Protein AF-A0A4R7FYB8-F1 (afdb_monomer_lite)

pLDDT: mean 86.45, std 15.11, range [51.53, 98.56]

InterPro domains:
  IPR009937 Putative Actinobacterial Holin-X, holin superfamily III [PF07332] (33-137)

Radius of gyration: 45.11 Å; chains: 1; bounding box: 64×39×150 Å

Organism: NCBI:txid1436010

Sequence (137 aa):
MSSYARRPTDPEPTSGTDPTPRWERRAEKESLGSLMSNVSSDLSTLIRQEIALAKAELRETAKNAGKGAGMFGGAGIAGHFVLLFLSIALWAALGATAIGTAWSAVIVAAIWAIIAAVLAVLGKKNLEQAQGAPHTT

Secondary structure (DSSP, 8-state):
----PPPP-PPP---------HHHHHHTTS-HHHHHHHHHHHHHHHHHHHHHHHHHHHHHHHHHHHHHHHHHHHHHHHHHHHHHHHHHHHHHHHHTSTTHHHHHHHHHHHHHHHHHHHHHHHHHHHHHHHHTS----

Foldseek 3Di:
DDDDDDDDDDDDPPPPPPVCPPVNVVCVVCDPVNVVVVVVVVVVVVVVVVVVVVVVVVVVVCVVVVVVVVVVVVVVVVVVVVLVVVLVVQLVVCCPDPCHNPNSNVVSVVVVVVVVVVCVVVVVVVVVVVVPDDPDD

Structure (mmCIF, N/CA/C/O backbone):
data_AF-A0A4R7FYB8-F1
#
_entry.id   AF-A0A4R7FYB8-F1
#
loop_
_atom_site.group_PDB
_atom_site.id
_atom_site.type_symbol
_atom_site.label_atom_id
_atom_site.label_alt_id
_atom_site.label_comp_id
_atom_site.label_asym_id
_atom_site.label_entity_id
_atom_site.label_seq_id
_atom_site.pdbx_PDB_ins_code
_atom_site.Cartn_x
_atom_site.Cartn_y
_atom_site.Cartn_z
_atom_site.occupancy
_atom_site.B_iso_or_equiv
_atom_site.auth_seq_id
_atom_site.auth_comp_id
_atom_site.auth_asym_id
_atom_site.auth_atom_id
_atom_site.pdbx_PDB_model_num
ATOM 1 N N . MET A 1 1 ? -35.014 13.428 123.278 1.00 55.69 1 MET A N 1
ATOM 2 C CA . MET A 1 1 ? -36.281 13.843 122.640 1.00 55.69 1 MET A CA 1
ATOM 3 C C . MET A 1 1 ? -35.947 14.855 121.548 1.00 55.69 1 MET A C 1
ATOM 5 O O . MET A 1 1 ? -35.742 16.014 121.863 1.00 55.69 1 MET A O 1
ATOM 9 N N . SER A 1 2 ? -35.773 14.415 120.302 1.00 51.53 2 SER A N 1
ATOM 10 C CA . SER A 1 2 ? -36.138 15.202 119.116 1.00 51.53 2 SER A CA 1
ATOM 11 C C . SER A 1 2 ? -36.057 14.305 117.884 1.00 51.53 2 SER A C 1
ATOM 13 O O . SER A 1 2 ? -35.121 13.524 117.725 1.00 51.53 2 SER A O 1
ATOM 15 N N . SER A 1 3 ? -37.114 14.381 117.096 1.00 56.25 3 SER A N 1
ATOM 16 C CA . SER A 1 3 ? -37.517 13.505 116.007 1.00 56.25 3 SER A CA 1
ATOM 17 C C . SER A 1 3 ? -36.562 13.531 114.814 1.00 56.25 3 SER A C 1
ATOM 19 O O . SER A 1 3 ? -36.242 14.599 114.299 1.00 56.25 3 SER A O 1
ATOM 21 N N . TYR A 1 4 ? -36.188 12.352 114.307 1.00 62.03 4 TYR A N 1
ATOM 22 C CA . TYR A 1 4 ? -35.600 12.218 112.974 1.00 62.03 4 TYR A CA 1
ATOM 23 C C . TYR A 1 4 ? -36.734 12.117 111.949 1.00 62.03 4 TYR A C 1
ATOM 25 O O . TYR A 1 4 ? -37.527 11.173 111.956 1.00 62.03 4 TYR A O 1
ATOM 33 N N . ALA A 1 5 ? -36.845 13.141 111.108 1.00 67.88 5 ALA A N 1
ATOM 34 C CA . ALA A 1 5 ? -37.818 13.223 110.034 1.00 67.88 5 ALA A CA 1
ATOM 35 C C . ALA A 1 5 ? -37.515 12.181 108.944 1.00 67.88 5 ALA A C 1
ATOM 37 O O . ALA A 1 5 ? -36.384 12.048 108.476 1.00 67.88 5 ALA A O 1
ATOM 38 N N . ARG A 1 6 ? -38.557 11.455 108.535 1.00 64.44 6 ARG A N 1
ATOM 39 C CA . ARG A 1 6 ? -38.568 10.551 107.381 1.00 64.44 6 ARG A CA 1
ATOM 40 C C . ARG A 1 6 ? -38.313 11.375 106.110 1.00 64.44 6 ARG A C 1
ATOM 42 O O . ARG A 1 6 ? -39.094 12.282 105.829 1.00 64.44 6 ARG A O 1
ATOM 49 N N . ARG A 1 7 ? -37.257 11.071 105.345 1.00 67.62 7 ARG A N 1
ATOM 50 C CA . ARG A 1 7 ? -37.121 11.578 103.969 1.00 67.62 7 ARG A CA 1
ATOM 51 C C . ARG A 1 7 ? -37.925 10.702 102.997 1.00 67.62 7 ARG A C 1
ATOM 53 O O . ARG A 1 7 ? -37.962 9.487 103.202 1.00 67.62 7 ARG A O 1
ATOM 60 N N . PRO A 1 8 ? -38.558 11.300 101.972 1.00 67.81 8 PRO A N 1
ATOM 61 C CA . PRO A 1 8 ? -39.226 10.578 100.895 1.00 67.81 8 PRO A CA 1
ATOM 62 C C . PRO A 1 8 ? -38.219 9.751 100.094 1.00 67.81 8 PRO A C 1
ATOM 64 O O . PRO A 1 8 ? -37.085 10.173 99.889 1.00 67.81 8 PRO A O 1
ATOM 67 N N . THR A 1 9 ? -38.645 8.572 99.661 1.00 67.19 9 THR A N 1
ATOM 68 C CA . THR A 1 9 ? -37.937 7.718 98.709 1.00 67.19 9 THR A CA 1
ATOM 69 C C . THR A 1 9 ? -37.844 8.428 97.363 1.00 67.19 9 THR A C 1
ATOM 71 O O . THR A 1 9 ? -38.874 8.637 96.717 1.00 67.19 9 THR A O 1
ATOM 74 N N . ASP A 1 10 ? -36.636 8.786 96.941 1.00 68.56 10 ASP A N 1
ATOM 75 C CA . ASP A 1 10 ? -36.393 9.155 95.550 1.00 68.56 10 ASP A CA 1
ATOM 76 C C . ASP A 1 10 ? -36.717 7.933 94.666 1.00 68.56 10 ASP A C 1
ATOM 78 O O . ASP A 1 10 ? -36.296 6.819 94.998 1.00 68.56 10 ASP A O 1
ATOM 82 N N . PRO A 1 11 ? -37.490 8.080 93.576 1.00 65.44 11 PRO A N 1
ATOM 83 C CA . PRO A 1 11 ? -37.667 6.996 92.623 1.00 65.44 11 PRO A CA 1
ATOM 84 C C . PRO A 1 11 ? -36.315 6.699 91.971 1.00 65.44 11 PRO A C 1
ATOM 86 O O . PRO A 1 11 ? -35.651 7.604 91.462 1.00 65.44 11 PRO A O 1
ATOM 89 N N . GLU A 1 12 ? -35.905 5.430 91.993 1.00 66.00 12 GLU A N 1
ATOM 90 C CA . GLU A 1 12 ? -34.787 4.957 91.181 1.00 66.00 12 GLU A CA 1
ATOM 91 C C . GLU A 1 12 ? -34.978 5.439 89.734 1.00 66.00 12 GLU A C 1
ATOM 93 O O . GLU A 1 12 ? -36.093 5.336 89.206 1.00 66.00 12 GLU A O 1
ATOM 98 N N . PRO A 1 13 ? -33.928 5.922 89.047 1.00 64.81 13 PRO A N 1
ATOM 99 C CA . PRO A 1 13 ? -33.977 5.998 87.603 1.00 64.81 13 PRO A CA 1
ATOM 100 C C . PRO A 1 13 ? -34.121 4.558 87.126 1.00 64.81 13 PRO A C 1
ATOM 102 O O . PRO A 1 13 ? -33.152 3.801 87.143 1.00 64.81 13 PRO A O 1
ATOM 105 N N . THR A 1 14 ? -35.338 4.166 86.746 1.00 54.69 14 THR A N 1
ATOM 106 C CA . THR A 1 14 ? -35.584 2.900 86.070 1.00 54.69 14 THR A CA 1
ATOM 107 C C . THR A 1 14 ? -34.694 2.915 84.844 1.00 54.69 14 THR A C 1
ATOM 109 O O . THR A 1 14 ? -34.972 3.601 83.856 1.00 54.69 14 THR A O 1
ATOM 112 N N . SER A 1 15 ? -33.570 2.219 84.956 1.00 57.94 15 SER A N 1
ATOM 113 C CA . SER A 1 15 ? -32.709 1.889 83.848 1.00 57.94 15 SER A CA 1
ATOM 114 C C . SER A 1 15 ? -33.572 1.055 82.918 1.00 57.94 15 SER A C 1
ATOM 116 O O . SER A 1 15 ? -33.733 -0.148 83.085 1.00 57.94 15 SER A O 1
ATOM 118 N N . GLY A 1 16 ? -34.198 1.733 81.958 1.00 56.81 16 GLY A N 1
ATOM 119 C CA . GLY A 1 16 ? -34.704 1.114 80.752 1.00 56.81 16 GLY A CA 1
ATOM 120 C C . GLY A 1 16 ? -33.494 0.557 80.022 1.00 56.81 16 GLY A C 1
ATOM 121 O O . GLY A 1 16 ? -32.942 1.195 79.129 1.00 56.81 16 GLY A O 1
ATOM 122 N N . THR A 1 17 ? -33.020 -0.601 80.467 1.00 59.28 17 THR A N 1
ATOM 123 C CA . THR A 1 17 ? -32.190 -1.503 79.691 1.00 59.28 17 THR A CA 1
ATOM 124 C C . THR A 1 17 ? -33.069 -2.003 78.568 1.00 59.28 17 THR A C 1
ATOM 126 O O . THR A 1 17 ? -33.623 -3.090 78.628 1.00 59.28 17 THR A O 1
ATOM 129 N N . ASP A 1 18 ? -33.221 -1.167 77.549 1.00 59.50 18 ASP A N 1
ATOM 130 C CA . ASP A 1 18 ? -33.611 -1.630 76.234 1.00 59.50 18 ASP A CA 1
ATOM 131 C C . ASP A 1 18 ? -32.389 -2.403 75.720 1.00 59.50 18 ASP A C 1
ATOM 133 O O . ASP A 1 18 ? -31.366 -1.787 75.381 1.00 59.50 18 ASP A O 1
ATOM 137 N N . PRO A 1 19 ? -32.390 -3.747 75.772 1.00 66.50 19 PRO A N 1
ATOM 138 C CA . PRO A 1 19 ? -31.200 -4.528 75.520 1.00 66.50 19 PRO A CA 1
ATOM 139 C C . PRO A 1 19 ? -31.031 -4.753 74.023 1.00 66.50 19 PRO A C 1
ATOM 141 O O . PRO A 1 19 ? -30.345 -5.693 73.662 1.00 66.50 19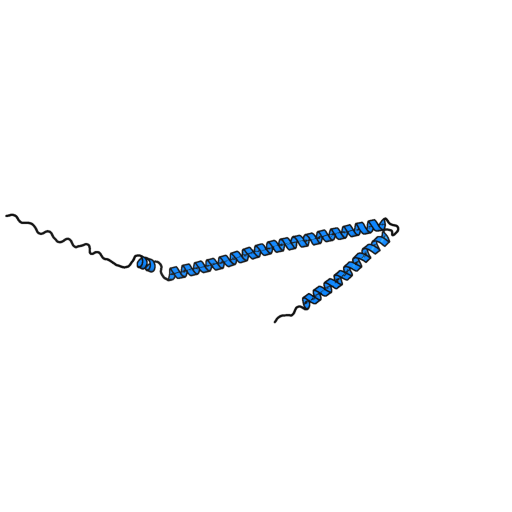 PRO A O 1
ATOM 144 N N . THR A 1 20 ? -31.637 -3.931 73.156 1.00 63.91 20 THR A N 1
ATOM 145 C CA . THR A 1 20 ? -31.432 -4.013 71.711 1.00 63.91 20 THR A CA 1
ATOM 146 C C . THR A 1 20 ? -30.013 -3.526 71.413 1.00 63.91 20 THR A C 1
ATOM 148 O O . THR A 1 20 ? -29.733 -2.317 71.539 1.00 63.91 20 THR A O 1
ATOM 151 N N . PRO A 1 21 ? -29.063 -4.414 71.089 1.00 73.81 21 PRO A N 1
A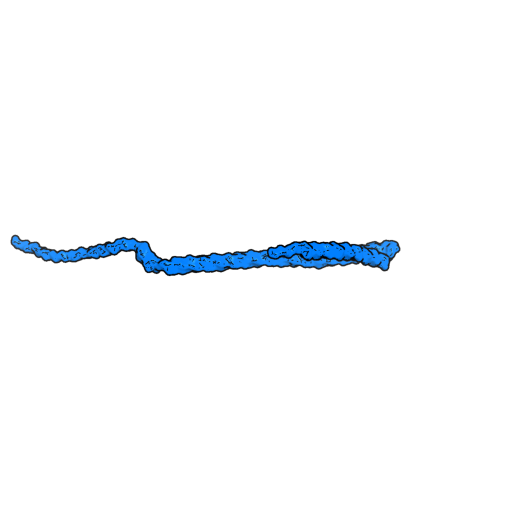TOM 152 C CA . PRO A 1 21 ? -27.739 -4.013 70.677 1.00 73.81 21 PRO A CA 1
ATOM 153 C C . PRO A 1 21 ? -27.754 -2.898 69.627 1.00 73.81 21 PRO A C 1
ATOM 155 O O . PRO A 1 21 ? -28.596 -2.821 68.737 1.00 73.81 21 PRO A O 1
ATOM 158 N N . ARG A 1 22 ? -26.741 -2.028 69.674 1.00 69.56 22 ARG A N 1
ATOM 159 C CA . ARG A 1 22 ? -26.574 -0.915 68.721 1.00 69.56 22 ARG A CA 1
ATOM 160 C C . ARG A 1 22 ? -26.573 -1.369 67.248 1.00 69.56 22 ARG A C 1
ATOM 162 O O . ARG A 1 22 ? -26.842 -0.544 66.378 1.00 69.56 22 ARG A O 1
ATOM 169 N N . TRP A 1 23 ? -26.263 -2.639 66.971 1.00 64.00 23 TRP A N 1
ATOM 170 C CA . TRP A 1 23 ? -26.323 -3.227 65.634 1.00 64.00 23 TRP A CA 1
ATOM 171 C C . TRP A 1 23 ? -27.754 -3.501 65.152 1.00 64.00 23 TRP A C 1
ATOM 173 O O . TRP A 1 23 ? -27.991 -3.337 63.964 1.00 64.00 23 TRP A O 1
ATOM 183 N N . GLU A 1 24 ? -28.718 -3.771 66.034 1.00 67.12 24 GLU A N 1
ATOM 184 C CA . GLU A 1 24 ? -30.148 -3.868 65.692 1.00 67.12 24 GLU A CA 1
ATOM 185 C C . GLU A 1 24 ? -30.707 -2.502 65.293 1.00 67.12 24 GLU A C 1
ATOM 187 O O . GLU A 1 24 ? -31.277 -2.360 64.219 1.00 67.12 24 GLU A O 1
ATOM 192 N N . ARG A 1 25 ? -30.387 -1.439 66.045 1.00 67.38 25 ARG A N 1
ATOM 193 C CA . ARG A 1 25 ? -30.753 -0.062 65.650 1.00 67.38 25 ARG A CA 1
ATOM 194 C C . ARG A 1 25 ? -30.046 0.434 64.385 1.00 67.38 25 ARG A C 1
ATOM 196 O O . ARG A 1 25 ? -30.491 1.408 63.782 1.00 67.38 25 ARG A O 1
ATOM 203 N N . ARG A 1 26 ? -28.904 -0.157 64.015 1.00 64.25 26 ARG A N 1
ATOM 204 C CA . ARG A 1 26 ? -28.204 0.146 62.755 1.00 64.25 26 ARG A CA 1
ATOM 205 C C . ARG A 1 26 ? -28.792 -0.669 61.602 1.00 64.25 26 ARG A C 1
ATOM 207 O O . ARG A 1 26 ? -28.979 -0.093 60.544 1.00 64.25 26 ARG A O 1
ATOM 214 N N . ALA A 1 27 ? -29.163 -1.927 61.833 1.00 62.84 27 ALA A N 1
ATOM 215 C CA . ALA A 1 27 ? -29.868 -2.789 60.883 1.00 62.84 27 ALA A CA 1
ATOM 216 C C . ALA A 1 27 ? -31.323 -2.347 60.625 1.00 62.84 27 ALA A C 1
ATOM 218 O O . ALA A 1 27 ? -31.843 -2.542 59.536 1.00 62.84 27 ALA A O 1
ATOM 219 N N . GLU A 1 28 ? -31.981 -1.689 61.581 1.00 62.41 28 GLU A N 1
ATOM 220 C CA . GLU A 1 28 ? -33.275 -1.029 61.350 1.00 62.41 28 GLU A CA 1
ATOM 221 C C . GLU A 1 28 ? -33.136 0.272 60.541 1.00 62.41 28 GLU A C 1
ATOM 223 O O . GLU A 1 28 ? -34.077 0.687 59.867 1.00 62.41 28 GLU A O 1
ATOM 228 N N . LYS A 1 29 ? -31.963 0.924 60.590 1.00 62.22 29 LYS A N 1
ATOM 229 C CA . LYS A 1 29 ? -31.672 2.164 59.847 1.00 62.22 29 LYS A CA 1
ATOM 230 C C . LYS A 1 29 ? -31.069 1.917 58.460 1.00 62.22 29 LYS A C 1
ATOM 232 O O . LYS A 1 29 ? -31.335 2.696 57.551 1.00 62.22 29 LYS A O 1
ATOM 237 N N . GLU A 1 30 ? -30.296 0.850 58.283 1.00 64.62 30 GLU A N 1
ATOM 238 C CA . GLU A 1 30 ? -29.926 0.283 56.984 1.00 64.62 30 GLU A CA 1
ATOM 239 C C . GLU A 1 30 ? -30.860 -0.881 56.679 1.00 64.62 30 GLU A C 1
ATOM 241 O O . GLU A 1 30 ? -30.599 -2.030 57.026 1.00 64.62 30 GLU A O 1
ATOM 246 N N . SER A 1 31 ? -31.985 -0.565 56.046 1.00 75.31 31 SER A N 1
ATOM 247 C CA . SER A 1 31 ? -32.940 -1.587 55.640 1.00 75.31 31 SER A CA 1
ATOM 248 C C . SER A 1 31 ? -32.320 -2.543 54.610 1.00 75.31 31 SER A C 1
ATOM 250 O O . SER A 1 31 ? -31.405 -2.195 53.866 1.00 75.31 31 SER A O 1
ATOM 252 N N . LEU A 1 32 ? -32.884 -3.743 54.470 1.00 75.75 32 LEU A N 1
ATOM 253 C CA . LEU A 1 32 ? -32.552 -4.660 53.367 1.00 75.75 32 LEU A CA 1
ATOM 254 C C . LEU A 1 32 ? -32.633 -3.982 51.981 1.00 75.75 32 LEU A C 1
ATOM 256 O O . LEU A 1 32 ? -31.925 -4.372 51.054 1.00 75.75 32 LEU A O 1
ATOM 260 N N . GLY A 1 33 ? -33.450 -2.929 51.855 1.00 78.38 33 GLY A N 1
ATOM 261 C CA . GLY A 1 33 ? -33.522 -2.092 50.663 1.00 78.38 33 GLY A CA 1
ATOM 262 C C . GLY A 1 33 ? -32.253 -1.273 50.401 1.00 78.38 33 GLY A C 1
ATOM 263 O O . GLY A 1 33 ? -31.865 -1.144 49.243 1.00 78.38 33 GLY A O 1
ATOM 264 N N . SER A 1 34 ? -31.562 -0.768 51.432 1.00 78.00 34 SER A N 1
ATOM 265 C CA . SER A 1 34 ? -30.297 -0.038 51.249 1.00 78.00 34 SER A CA 1
ATOM 266 C C . SER A 1 34 ? -29.154 -0.972 50.855 1.00 78.00 34 SER A C 1
ATOM 268 O O . SER A 1 34 ? -28.365 -0.626 49.981 1.00 78.00 34 SER A O 1
ATOM 270 N N . LEU A 1 35 ? -29.105 -2.188 51.408 1.00 82.06 35 LEU A N 1
ATOM 271 C CA . LEU A 1 35 ? -28.116 -3.198 51.013 1.00 82.06 35 LEU A CA 1
ATOM 272 C C . LEU A 1 35 ? -28.324 -3.664 49.566 1.00 82.06 35 LEU A C 1
ATOM 274 O O . LEU A 1 35 ? -27.368 -3.717 48.797 1.00 82.06 35 LEU A O 1
ATOM 278 N N . MET A 1 36 ? -29.571 -3.932 49.165 1.00 86.00 36 MET A N 1
ATOM 279 C CA . MET A 1 36 ? -29.891 -4.292 47.779 1.00 86.00 36 MET A CA 1
ATOM 280 C C . MET A 1 36 ? -29.596 -3.138 46.807 1.00 86.00 36 MET A C 1
ATOM 282 O O . MET A 1 36 ? -29.063 -3.362 45.721 1.00 86.00 36 MET A O 1
ATOM 286 N N . SER A 1 37 ? -29.880 -1.894 47.211 1.00 87.06 37 SER A N 1
ATOM 287 C CA . SER A 1 37 ? -29.532 -0.692 46.445 1.00 87.06 37 SER A CA 1
ATOM 288 C C . SER A 1 37 ? -28.019 -0.550 46.252 1.00 87.06 37 SER A C 1
ATOM 290 O O . SER A 1 37 ? -27.573 -0.246 45.147 1.00 87.06 37 SER A O 1
ATOM 292 N N . ASN A 1 38 ? -27.224 -0.803 47.294 1.00 87.94 38 ASN A N 1
ATOM 293 C CA . ASN A 1 38 ? -25.764 -0.736 47.225 1.00 87.94 38 ASN A CA 1
ATOM 294 C C . ASN A 1 38 ? -25.201 -1.822 46.298 1.00 87.94 38 ASN A C 1
ATOM 296 O O . ASN A 1 38 ? -24.452 -1.502 45.383 1.00 87.94 38 ASN A O 1
ATOM 300 N N . VAL A 1 39 ? -25.653 -3.075 46.431 1.00 89.88 39 VAL A N 1
ATOM 301 C CA . VAL A 1 39 ? -25.232 -4.176 45.543 1.00 89.88 39 VAL A CA 1
ATOM 302 C C . VAL A 1 39 ? -25.616 -3.904 44.083 1.00 89.88 39 VAL A C 1
ATOM 304 O O . VAL A 1 39 ? -24.810 -4.120 43.179 1.00 89.88 39 VAL A O 1
ATOM 307 N N . SER A 1 40 ? -26.821 -3.381 43.828 1.00 91.12 40 SER A N 1
ATOM 308 C CA . SER A 1 40 ? -27.251 -2.992 42.477 1.00 91.12 40 SER A CA 1
ATOM 309 C C . SER A 1 40 ? -26.405 -1.850 41.901 1.00 91.12 40 SER A C 1
ATOM 311 O O . SER A 1 40 ? -26.149 -1.811 40.692 1.00 91.12 40 SER A O 1
ATOM 313 N N . SER A 1 41 ? -25.982 -0.910 42.747 1.00 91.12 41 SER A N 1
ATOM 314 C CA . SER A 1 41 ? -25.100 0.196 42.373 1.00 91.12 41 SER A CA 1
ATOM 315 C C . SER A 1 41 ? -23.680 -0.293 42.069 1.00 91.12 41 SER A C 1
ATOM 317 O O . SER A 1 41 ? -23.089 0.112 41.064 1.00 91.12 41 SER A O 1
ATOM 319 N N . ASP A 1 42 ? -23.153 -1.215 42.871 1.00 92.25 42 ASP A N 1
ATOM 320 C CA . ASP A 1 42 ? -21.825 -1.803 42.684 1.00 92.25 42 ASP A CA 1
ATOM 321 C C . ASP A 1 42 ? -21.774 -2.649 41.409 1.00 92.25 42 ASP A C 1
ATOM 323 O O . ASP A 1 42 ? -20.870 -2.482 40.590 1.00 92.25 42 ASP A O 1
ATOM 327 N N . LEU A 1 43 ? -22.800 -3.467 41.155 1.00 91.69 43 LEU A N 1
ATOM 328 C CA . LEU A 1 43 ? -22.915 -4.225 39.908 1.00 91.69 43 LEU A CA 1
ATOM 329 C C . LEU A 1 43 ? -23.042 -3.301 38.689 1.00 91.69 43 LEU A C 1
ATOM 331 O O . LEU A 1 43 ? -22.383 -3.515 37.673 1.00 91.69 43 LEU A O 1
ATOM 335 N N . SER A 1 44 ? -23.836 -2.230 38.797 1.00 94.81 44 SER A N 1
ATOM 336 C CA . SER A 1 44 ? -23.918 -1.206 37.746 1.00 94.81 44 SER A CA 1
ATOM 337 C C . SER A 1 44 ? -22.567 -0.540 37.489 1.00 94.81 44 SER A C 1
ATOM 339 O O . SER A 1 44 ? -22.257 -0.185 36.351 1.00 94.81 44 SER A O 1
ATOM 341 N N . THR A 1 45 ? -21.758 -0.369 38.533 1.00 94.44 45 THR A N 1
ATOM 342 C CA . THR A 1 45 ? -20.412 0.198 38.440 1.00 94.44 45 THR A CA 1
ATOM 343 C C . THR A 1 45 ? -19.456 -0.768 37.747 1.00 94.44 45 THR A C 1
ATOM 345 O O . THR A 1 45 ? -18.759 -0.347 36.825 1.00 94.44 45 THR A O 1
ATOM 348 N N . LEU A 1 46 ? -19.481 -2.057 38.094 1.00 94.75 46 LEU A N 1
ATOM 349 C CA . LEU A 1 46 ? -18.682 -3.097 37.437 1.00 94.75 46 LEU A CA 1
ATOM 350 C C . LEU A 1 46 ? -18.999 -3.206 35.943 1.00 94.75 46 LEU A C 1
ATOM 352 O O . LEU A 1 46 ? -18.089 -3.151 35.123 1.00 94.75 46 LEU A O 1
ATOM 356 N N . ILE A 1 47 ? -20.283 -3.256 35.571 1.00 96.31 47 ILE A N 1
ATOM 357 C CA . ILE A 1 47 ? -20.692 -3.322 34.157 1.00 96.31 47 ILE A CA 1
ATOM 358 C C . ILE A 1 47 ? -2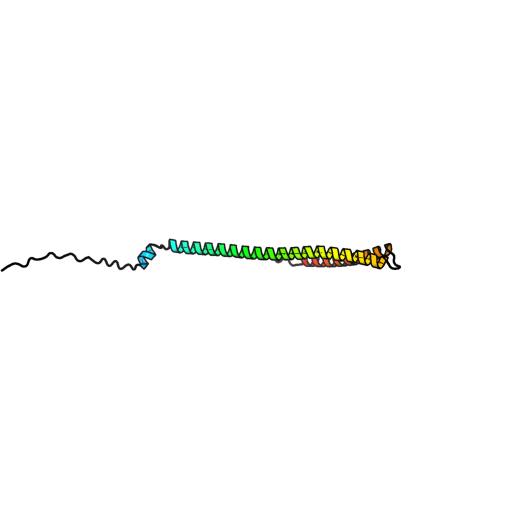0.173 -2.101 33.386 1.00 96.31 47 ILE A C 1
ATOM 360 O O . ILE A 1 47 ? -19.643 -2.220 32.282 1.00 96.31 47 ILE A O 1
ATOM 364 N N . ARG A 1 48 ? -20.281 -0.900 33.968 1.00 96.38 48 ARG A N 1
ATOM 365 C CA . ARG A 1 48 ? -19.739 0.322 33.352 1.00 96.38 48 ARG A CA 1
ATOM 366 C C . ARG A 1 48 ? -18.218 0.267 33.217 1.00 96.38 48 ARG A C 1
ATOM 368 O O . ARG A 1 48 ? -17.695 0.778 32.228 1.00 96.38 48 ARG A O 1
ATOM 375 N N . GLN A 1 49 ? -17.522 -0.331 34.180 1.00 96.44 49 GLN A N 1
ATOM 376 C CA . GLN A 1 49 ? -16.072 -0.511 34.146 1.00 96.44 49 GLN A CA 1
ATOM 377 C C . GLN A 1 49 ? -15.641 -1.523 33.084 1.00 96.44 49 GLN A C 1
ATOM 379 O O . GLN A 1 49 ? -14.724 -1.214 32.331 1.00 96.44 49 GLN A O 1
ATOM 384 N N . GLU A 1 50 ? -16.317 -2.664 32.948 1.00 95.75 50 GLU A N 1
ATOM 385 C CA . GLU A 1 50 ? -16.039 -3.628 31.875 1.00 95.75 50 GLU A CA 1
ATOM 386 C C . GLU A 1 50 ? -16.247 -3.002 30.495 1.00 95.75 50 GLU A C 1
ATOM 388 O O . GLU A 1 50 ? -15.396 -3.137 29.620 1.00 95.75 50 GLU A O 1
ATOM 393 N N . ILE A 1 51 ? -17.322 -2.225 30.313 1.00 96.56 51 ILE A N 1
ATOM 394 C CA . ILE A 1 51 ? -17.548 -1.475 29.069 1.00 96.56 51 ILE A CA 1
ATOM 395 C C . ILE A 1 51 ? -16.433 -0.448 28.844 1.00 96.56 51 ILE A C 1
ATOM 397 O O . ILE A 1 51 ? -15.951 -0.289 27.721 1.00 96.56 51 ILE A O 1
ATOM 401 N N . ALA A 1 52 ? -16.021 0.277 29.887 1.00 96.88 52 ALA A N 1
ATOM 402 C CA . ALA A 1 52 ? -14.945 1.257 29.785 1.00 96.88 52 ALA A CA 1
ATOM 403 C C . ALA A 1 52 ? -13.605 0.596 29.428 1.00 96.88 52 ALA A C 1
ATOM 405 O O . ALA A 1 52 ? -12.872 1.134 28.597 1.00 96.88 52 ALA A O 1
ATOM 406 N N . LEU A 1 53 ? -13.319 -0.573 30.001 1.00 96.44 53 LEU A N 1
ATOM 407 C CA . LEU A 1 53 ? -12.122 -1.359 29.732 1.00 96.44 53 LEU A CA 1
ATOM 408 C C . LEU A 1 53 ? -12.141 -1.926 28.313 1.00 96.44 53 LEU A C 1
ATOM 410 O O . LEU A 1 53 ? -11.207 -1.670 27.561 1.00 96.44 53 LEU A O 1
ATOM 414 N N . ALA A 1 54 ? -13.230 -2.577 27.900 1.00 96.12 54 ALA A N 1
ATOM 415 C CA . ALA A 1 54 ? -13.400 -3.075 26.536 1.00 96.12 54 ALA A CA 1
ATOM 416 C C . ALA A 1 54 ? -13.266 -1.940 25.512 1.00 96.12 54 ALA A C 1
ATOM 418 O O . ALA A 1 54 ? -12.627 -2.088 24.474 1.00 96.12 54 ALA A O 1
ATOM 419 N N . LYS A 1 55 ? -13.804 -0.753 25.817 1.00 96.44 55 LYS A N 1
ATOM 420 C CA . LYS A 1 55 ? -13.626 0.434 24.974 1.00 96.44 55 LYS A CA 1
ATOM 421 C C . LYS A 1 55 ? -12.174 0.914 24.936 1.00 96.44 55 LYS A C 1
ATOM 423 O O . LYS A 1 55 ? -11.740 1.407 23.894 1.00 96.44 55 LYS A O 1
ATOM 428 N N . ALA A 1 56 ? -11.440 0.831 26.042 1.00 97.19 56 ALA A N 1
ATOM 429 C CA . ALA A 1 56 ? -10.022 1.176 26.086 1.00 97.19 56 ALA A CA 1
ATOM 430 C C . ALA A 1 56 ? -9.188 0.189 25.257 1.00 97.19 56 ALA A C 1
ATOM 432 O O . ALA A 1 56 ? -8.413 0.630 24.410 1.00 97.19 56 ALA A O 1
ATOM 433 N N . GLU A 1 57 ? -9.429 -1.112 25.417 1.00 95.88 57 GLU A N 1
ATOM 434 C CA . GLU A 1 57 ? -8.771 -2.172 24.651 1.00 95.88 57 GLU A CA 1
ATOM 435 C C . GLU A 1 57 ? -9.067 -2.034 23.155 1.00 95.88 57 GLU A C 1
ATOM 437 O O . GLU A 1 57 ? -8.144 -1.929 22.355 1.00 95.88 57 GLU A O 1
ATOM 442 N N . LEU A 1 58 ? -10.336 -1.863 22.767 1.00 97.06 58 LEU A N 1
ATOM 443 C CA . LEU A 1 58 ? -10.719 -1.613 21.373 1.00 97.06 58 LEU A CA 1
ATOM 444 C C . LEU A 1 58 ? -10.033 -0.374 20.785 1.00 97.06 58 LEU A C 1
ATOM 446 O O . LEU A 1 58 ? -9.634 -0.382 19.621 1.00 97.06 58 LEU A O 1
ATOM 450 N N . ARG A 1 59 ? -9.884 0.706 21.563 1.00 96.56 59 ARG A N 1
ATOM 451 C CA . ARG A 1 59 ? -9.161 1.910 21.122 1.00 96.56 59 ARG A CA 1
ATOM 452 C C . ARG A 1 59 ? -7.679 1.636 20.914 1.00 96.56 59 ARG A C 1
ATOM 454 O O . ARG A 1 59 ? -7.108 2.139 19.947 1.00 96.56 59 ARG A O 1
ATOM 461 N N . GLU A 1 60 ? -7.058 0.873 21.802 1.00 96.25 60 GLU A N 1
ATOM 462 C CA . GLU A 1 60 ? -5.658 0.483 21.677 1.00 96.25 60 GLU A CA 1
ATOM 463 C C . GLU A 1 60 ? -5.444 -0.433 20.468 1.00 96.25 60 GLU A C 1
ATOM 465 O O . GLU A 1 60 ? -4.580 -0.149 19.634 1.00 96.25 60 GLU A O 1
ATOM 470 N N . THR A 1 61 ? -6.292 -1.448 20.292 1.00 95.56 61 THR A N 1
ATOM 471 C CA . THR A 1 61 ? -6.302 -2.310 19.106 1.00 95.56 61 THR A CA 1
ATOM 472 C C . THR A 1 61 ? -6.472 -1.484 17.836 1.00 95.56 61 THR A C 1
ATOM 474 O O . THR A 1 61 ? -5.680 -1.631 16.908 1.00 95.56 61 THR A O 1
ATOM 477 N N . ALA A 1 62 ? -7.439 -0.563 17.792 1.00 96.69 62 ALA A N 1
ATOM 478 C CA . ALA A 1 62 ? -7.672 0.298 16.635 1.00 96.69 62 ALA A CA 1
ATOM 479 C C . ALA A 1 62 ? -6.479 1.219 16.342 1.00 96.69 62 ALA A C 1
ATOM 481 O O . ALA A 1 62 ? -6.116 1.409 15.183 1.00 96.69 62 ALA A O 1
ATOM 482 N N . LYS A 1 63 ? -5.827 1.768 17.373 1.00 97.06 63 LYS A N 1
ATOM 483 C CA . LYS A 1 63 ? -4.621 2.593 17.220 1.00 97.06 63 LYS A CA 1
ATOM 484 C C . LYS A 1 63 ? -3.460 1.782 16.650 1.00 97.06 63 LYS A C 1
ATOM 486 O O . LYS A 1 63 ? -2.789 2.244 15.729 1.00 97.06 63 LYS A O 1
ATOM 491 N N . ASN A 1 64 ? -3.230 0.585 17.179 1.00 95.88 64 ASN A N 1
ATOM 492 C CA . ASN A 1 64 ? -2.152 -0.293 16.734 1.00 95.88 64 ASN A CA 1
ATOM 493 C C . ASN A 1 64 ? -2.407 -0.801 15.310 1.00 95.88 64 ASN A C 1
ATOM 495 O O . ASN A 1 64 ? -1.514 -0.717 14.466 1.00 95.88 64 ASN A O 1
ATOM 499 N N . ALA A 1 65 ? -3.637 -1.222 15.011 1.00 96.50 65 ALA A N 1
ATOM 500 C CA . ALA A 1 65 ? -4.063 -1.592 13.666 1.00 96.50 65 ALA A CA 1
ATOM 501 C C . ALA A 1 65 ? -3.939 -0.413 12.691 1.00 96.50 65 ALA A C 1
ATOM 503 O O . ALA A 1 65 ? -3.397 -0.579 11.604 1.00 96.50 65 ALA A O 1
ATOM 504 N N . GLY A 1 66 ? -4.357 0.792 13.090 1.00 96.31 66 GLY A N 1
ATOM 505 C CA . GLY A 1 66 ? -4.244 2.008 12.282 1.00 96.31 66 GLY A CA 1
ATOM 506 C C . GLY A 1 66 ? -2.794 2.398 11.995 1.00 96.31 66 GLY A C 1
ATOM 507 O O . GLY A 1 66 ? -2.457 2.725 10.859 1.00 96.31 66 GLY A O 1
ATOM 508 N N . LYS A 1 67 ? -1.902 2.297 12.989 1.00 97.38 67 LYS A N 1
ATOM 509 C CA . LYS A 1 67 ? -0.459 2.497 12.792 1.00 97.38 67 LYS A CA 1
ATOM 510 C C . LYS A 1 67 ? 0.115 1.454 11.835 1.00 97.38 67 LYS A C 1
ATOM 512 O O . LYS A 1 67 ? 0.847 1.821 10.923 1.00 97.38 67 LYS A O 1
ATOM 517 N N . GLY A 1 68 ? -0.237 0.181 12.019 1.00 95.00 68 GLY A N 1
ATOM 518 C CA . GLY A 1 68 ? 0.176 -0.908 11.135 1.00 95.00 68 GLY A CA 1
ATOM 519 C C . GLY A 1 68 ? -0.285 -0.684 9.696 1.00 95.00 68 GLY A C 1
ATOM 520 O O . GLY A 1 68 ? 0.534 -0.697 8.781 1.00 95.00 68 GLY A O 1
ATOM 521 N N . ALA A 1 69 ? -1.568 -0.381 9.499 1.00 97.12 69 ALA A N 1
ATOM 522 C CA . ALA A 1 69 ? -2.142 -0.065 8.196 1.00 97.12 69 ALA A CA 1
ATOM 523 C C . ALA A 1 69 ? -1.470 1.159 7.554 1.00 97.12 69 ALA A C 1
ATOM 525 O O . ALA A 1 69 ? -1.138 1.124 6.373 1.00 97.12 69 ALA A O 1
ATOM 526 N N . GLY A 1 70 ? -1.194 2.210 8.334 1.00 97.25 70 GLY A N 1
ATOM 527 C CA . GLY A 1 70 ? -0.462 3.389 7.872 1.00 97.25 70 GLY A CA 1
ATOM 528 C C . GLY A 1 70 ? 0.973 3.071 7.445 1.00 97.25 70 GLY A C 1
ATOM 529 O O . GLY A 1 70 ? 1.408 3.513 6.384 1.00 97.25 70 GLY A O 1
ATOM 530 N N . MET A 1 71 ? 1.698 2.261 8.224 1.00 98.00 71 MET A N 1
ATOM 531 C CA . MET A 1 71 ? 3.054 1.815 7.884 1.00 98.00 71 MET A CA 1
ATOM 532 C C . MET A 1 71 ? 3.067 0.950 6.622 1.00 98.00 71 MET A C 1
ATOM 534 O O . MET A 1 71 ? 3.898 1.184 5.750 1.00 98.00 71 MET A O 1
ATOM 538 N N . PHE A 1 72 ? 2.140 -0.001 6.484 1.00 97.12 72 PHE A N 1
ATOM 539 C CA . PHE A 1 72 ? 2.020 -0.819 5.274 1.00 97.12 72 PHE A CA 1
ATOM 540 C C . PHE A 1 72 ? 1.598 0.003 4.054 1.00 97.12 72 PHE A C 1
ATOM 542 O O . PHE A 1 72 ? 2.150 -0.193 2.974 1.00 97.12 72 PHE A O 1
ATOM 549 N N . GLY A 1 73 ? 0.684 0.961 4.219 1.00 97.94 73 GLY A N 1
ATOM 550 C CA . GLY A 1 73 ? 0.308 1.896 3.159 1.00 97.94 73 GLY A CA 1
ATOM 551 C C . GLY A 1 73 ? 1.500 2.736 2.695 1.00 97.94 73 GLY A C 1
ATOM 552 O O . GLY A 1 73 ? 1.792 2.797 1.501 1.00 97.94 73 GLY A O 1
ATOM 553 N N . GLY A 1 74 ? 2.247 3.313 3.640 1.00 98.06 74 GLY A N 1
ATOM 554 C CA . GLY A 1 74 ? 3.476 4.055 3.356 1.00 98.06 74 GLY A CA 1
ATOM 555 C C . GLY A 1 74 ? 4.553 3.191 2.696 1.00 98.06 74 GLY A C 1
ATOM 556 O O . GLY A 1 74 ? 5.156 3.615 1.713 1.00 98.06 74 GLY A O 1
ATOM 557 N N . ALA A 1 75 ? 4.755 1.960 3.175 1.00 98.00 75 ALA A N 1
ATOM 558 C CA . ALA A 1 75 ? 5.684 1.001 2.581 1.00 98.00 75 ALA A CA 1
ATOM 559 C C . ALA A 1 75 ? 5.282 0.617 1.150 1.00 98.00 75 ALA A C 1
ATOM 561 O O . ALA A 1 75 ? 6.153 0.498 0.293 1.00 98.00 75 ALA A O 1
ATOM 562 N N . GLY A 1 76 ? 3.984 0.482 0.865 1.00 97.94 76 GLY A N 1
ATOM 563 C CA . GLY A 1 76 ? 3.477 0.249 -0.487 1.00 97.94 76 GLY A CA 1
ATOM 564 C C . GLY A 1 76 ? 3.824 1.393 -1.443 1.00 97.94 76 GLY A C 1
ATOM 565 O O . GLY A 1 76 ? 4.356 1.150 -2.525 1.00 97.94 76 GLY A O 1
ATOM 566 N N . ILE A 1 77 ? 3.601 2.643 -1.024 1.00 98.38 77 ILE A N 1
ATOM 567 C CA . ILE A 1 77 ? 3.945 3.834 -1.821 1.00 98.38 77 ILE A CA 1
ATOM 568 C C . ILE A 1 77 ? 5.463 3.945 -2.012 1.00 98.38 77 ILE A C 1
ATOM 570 O O . ILE A 1 77 ? 5.935 4.130 -3.133 1.00 98.38 77 ILE A O 1
ATOM 574 N N . ALA A 1 78 ? 6.244 3.800 -0.939 1.00 98.44 78 ALA A N 1
ATOM 575 C CA . ALA A 1 78 ? 7.702 3.847 -1.009 1.00 98.44 78 ALA A CA 1
ATOM 576 C C . ALA A 1 78 ? 8.258 2.732 -1.911 1.00 98.44 78 ALA A C 1
ATOM 578 O O . ALA A 1 78 ? 9.096 2.993 -2.772 1.00 98.44 78 ALA A O 1
ATOM 579 N N . GLY A 1 79 ? 7.742 1.509 -1.772 1.00 98.25 79 GLY A N 1
ATOM 580 C CA . GLY A 1 79 ? 8.081 0.373 -2.625 1.00 98.25 79 GLY A CA 1
ATOM 581 C C . GLY A 1 79 ? 7.746 0.625 -4.095 1.00 98.25 79 GLY A C 1
ATOM 582 O O . GLY A 1 79 ? 8.559 0.316 -4.963 1.00 98.25 79 GLY A O 1
ATOM 583 N N . HIS A 1 80 ? 6.607 1.260 -4.389 1.00 97.75 80 HIS A N 1
ATOM 584 C CA . HIS A 1 80 ? 6.254 1.659 -5.753 1.00 97.75 80 HIS A CA 1
ATOM 585 C C . HIS A 1 80 ? 7.288 2.620 -6.361 1.00 97.75 80 HIS A C 1
ATOM 587 O O . HIS A 1 80 ? 7.743 2.396 -7.482 1.00 97.75 80 HIS A O 1
ATOM 593 N N . PHE A 1 81 ? 7.726 3.641 -5.616 1.00 98.44 81 PHE A N 1
ATOM 594 C CA . PHE A 1 81 ? 8.774 4.556 -6.085 1.00 98.44 81 PHE A CA 1
ATOM 595 C C . PHE A 1 81 ? 10.131 3.873 -6.268 1.00 98.44 81 PHE A C 1
ATOM 597 O O . PHE A 1 81 ? 10.824 4.157 -7.244 1.00 98.44 81 PHE A O 1
ATOM 604 N N . VAL A 1 82 ? 10.504 2.945 -5.383 1.00 98.56 82 VAL A N 1
ATOM 605 C CA . VAL A 1 82 ? 11.725 2.140 -5.552 1.00 98.56 82 VAL A CA 1
ATOM 606 C C . VAL A 1 82 ? 11.671 1.359 -6.864 1.00 98.56 82 VAL A C 1
ATOM 608 O O . VAL A 1 82 ? 12.617 1.411 -7.646 1.00 98.56 82 VAL A O 1
ATOM 611 N N . LEU A 1 83 ? 10.554 0.686 -7.147 1.00 98.06 83 LEU A N 1
ATOM 612 C CA . LEU A 1 83 ? 10.364 -0.069 -8.387 1.00 98.06 83 LEU A CA 1
ATOM 613 C C . LEU A 1 83 ? 10.391 0.836 -9.628 1.00 98.06 83 LEU A C 1
ATOM 615 O O . LEU A 1 83 ? 11.003 0.474 -10.636 1.00 98.06 83 LEU A O 1
ATOM 619 N N . LEU A 1 84 ? 9.789 2.026 -9.551 1.00 98.19 84 LEU A N 1
ATOM 620 C CA . LEU A 1 84 ? 9.828 3.026 -10.618 1.00 98.19 84 LEU A CA 1
ATOM 621 C C . LEU A 1 84 ? 11.265 3.477 -10.910 1.00 98.19 84 LEU A C 1
ATOM 623 O O . LEU A 1 84 ? 11.709 3.417 -12.057 1.00 98.19 84 LEU A O 1
ATOM 627 N N . PHE A 1 85 ? 12.015 3.887 -9.886 1.00 98.56 85 PHE A N 1
ATOM 628 C CA . PHE A 1 85 ? 13.388 4.357 -10.070 1.00 98.56 85 PHE A CA 1
ATOM 629 C C . PHE A 1 85 ? 14.336 3.244 -10.505 1.00 98.56 85 PHE A C 1
ATOM 631 O O . PHE A 1 85 ? 15.172 3.486 -11.372 1.00 98.56 85 PHE A O 1
ATOM 638 N N . LEU A 1 86 ? 14.174 2.018 -9.997 1.00 98.56 86 LEU A N 1
ATOM 639 C CA . LEU A 1 86 ? 14.921 0.862 -10.497 1.00 98.56 86 LEU A CA 1
ATOM 640 C C . LEU A 1 86 ? 14.618 0.585 -11.971 1.00 98.56 86 LEU A C 1
ATOM 642 O O . LEU A 1 86 ? 15.535 0.274 -12.725 1.00 98.56 86 LEU A O 1
ATOM 646 N N . SER A 1 87 ? 13.368 0.747 -12.407 1.00 98.12 87 SER A N 1
ATOM 647 C CA . SER A 1 87 ? 12.994 0.569 -13.816 1.00 98.12 87 SER A CA 1
ATOM 648 C C . SER A 1 87 ? 13.647 1.616 -14.715 1.00 98.12 87 SER A C 1
ATOM 650 O O . SER A 1 87 ? 14.183 1.272 -15.766 1.00 98.12 87 SER A O 1
ATOM 652 N N . ILE A 1 88 ? 13.647 2.883 -14.290 1.00 98.19 88 ILE A N 1
ATOM 653 C CA . ILE A 1 88 ? 14.297 3.978 -15.022 1.00 98.19 88 ILE A CA 1
ATOM 654 C C . ILE A 1 88 ? 15.814 3.770 -15.058 1.00 98.19 88 ILE A C 1
ATOM 656 O O . ILE A 1 88 ? 16.421 3.898 -16.118 1.00 98.19 88 ILE A O 1
ATOM 660 N N . ALA A 1 89 ? 16.424 3.407 -13.928 1.00 98.31 89 ALA A N 1
ATOM 661 C CA . ALA A 1 89 ? 17.851 3.121 -13.845 1.00 98.31 89 ALA A CA 1
ATOM 662 C C . ALA A 1 89 ? 18.247 1.939 -14.738 1.00 98.31 89 ALA A C 1
ATOM 664 O O . ALA A 1 89 ? 19.226 2.039 -15.473 1.00 98.31 89 ALA A O 1
ATOM 665 N N . LEU A 1 90 ? 17.473 0.850 -14.727 1.00 98.19 90 LEU A N 1
ATOM 666 C CA . LEU A 1 90 ? 17.713 -0.309 -15.585 1.00 98.19 90 LEU A CA 1
ATOM 667 C C . LEU A 1 90 ? 17.579 0.059 -17.063 1.00 98.19 90 LEU A C 1
ATOM 669 O O . LEU A 1 90 ? 18.439 -0.302 -17.863 1.00 98.19 90 LEU A O 1
ATOM 673 N N . TRP A 1 91 ? 16.535 0.808 -17.424 1.00 98.19 91 TRP A N 1
ATOM 674 C CA . TRP A 1 91 ? 16.356 1.287 -18.789 1.00 98.19 91 TRP A CA 1
ATOM 675 C C . TRP A 1 91 ? 17.545 2.151 -19.227 1.00 98.19 91 TRP A C 1
ATOM 677 O O . TRP A 1 91 ? 18.133 1.889 -20.274 1.00 98.19 91 TRP A O 1
ATOM 687 N N . ALA A 1 92 ? 17.957 3.128 -18.418 1.00 98.06 92 ALA A N 1
ATOM 688 C CA . ALA A 1 92 ? 19.099 3.987 -18.724 1.00 98.06 92 ALA A CA 1
ATOM 689 C C . ALA A 1 92 ? 20.412 3.193 -18.842 1.00 98.06 92 ALA A C 1
ATOM 691 O O . ALA A 1 92 ? 21.170 3.398 -19.789 1.00 98.06 92 ALA A O 1
ATOM 692 N N . ALA A 1 93 ? 20.657 2.254 -17.924 1.00 97.69 93 ALA A N 1
ATOM 693 C CA . ALA A 1 93 ? 21.851 1.416 -17.920 1.00 97.69 93 ALA A CA 1
ATOM 694 C C . ALA A 1 93 ? 21.938 0.534 -19.173 1.00 97.69 93 ALA A C 1
ATOM 696 O O . ALA A 1 93 ? 22.981 0.496 -19.820 1.00 97.69 93 ALA A O 1
ATOM 697 N N . LEU A 1 94 ? 20.842 -0.129 -19.555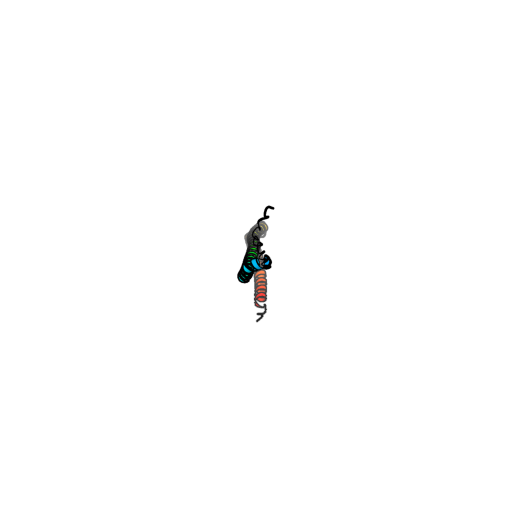 1.00 97.12 94 LEU A N 1
ATOM 698 C CA . LEU A 1 94 ? 20.780 -0.917 -20.789 1.00 97.12 94 LEU A CA 1
ATOM 699 C C . LEU A 1 94 ? 20.873 -0.022 -22.031 1.00 97.12 94 LEU A C 1
ATOM 701 O O . LEU A 1 94 ? 21.555 -0.375 -22.994 1.00 97.12 94 LEU A O 1
ATOM 705 N N . GLY A 1 95 ? 20.252 1.158 -21.993 1.00 97.00 95 GLY A N 1
ATOM 706 C CA . GLY A 1 95 ? 20.262 2.123 -23.090 1.00 97.00 95 GLY A CA 1
ATOM 707 C C . GLY A 1 95 ? 21.655 2.666 -23.406 1.00 97.00 95 GLY A C 1
ATOM 708 O O . GLY A 1 95 ? 21.925 2.983 -24.560 1.00 97.00 95 GLY A O 1
ATOM 709 N N . ALA A 1 96 ? 22.545 2.714 -22.411 1.00 96.06 96 ALA A N 1
ATOM 710 C CA . ALA A 1 96 ? 23.947 3.100 -22.570 1.00 96.06 96 ALA A CA 1
ATOM 711 C C . ALA A 1 96 ? 24.833 1.999 -23.191 1.00 96.06 96 ALA A C 1
ATOM 713 O O . ALA A 1 96 ? 26.009 2.236 -23.463 1.00 96.06 96 ALA A O 1
ATOM 714 N N . THR A 1 97 ? 24.296 0.796 -23.414 1.00 95.25 97 THR A N 1
ATOM 715 C CA . THR A 1 97 ? 24.993 -0.305 -24.100 1.00 95.25 97 THR A CA 1
ATOM 716 C C . THR A 1 97 ? 24.683 -0.322 -25.603 1.00 95.25 97 THR A C 1
ATOM 718 O O . THR A 1 97 ? 23.899 0.481 -26.105 1.00 95.25 97 THR A O 1
ATOM 721 N N . ALA A 1 98 ? 25.231 -1.301 -26.332 1.00 92.25 98 ALA A N 1
ATOM 722 C CA . ALA A 1 98 ? 24.920 -1.523 -27.748 1.00 92.25 98 ALA A CA 1
ATOM 723 C C . ALA A 1 98 ? 23.438 -1.868 -28.034 1.00 92.25 98 ALA A C 1
ATOM 725 O O . ALA A 1 98 ? 23.030 -1.861 -29.191 1.00 92.25 98 ALA A O 1
ATOM 726 N N . ILE A 1 99 ? 22.628 -2.156 -27.005 1.00 93.44 99 ILE A N 1
ATOM 727 C CA . ILE A 1 99 ? 21.186 -2.435 -27.134 1.00 93.44 99 ILE A CA 1
ATOM 728 C C . ILE A 1 99 ? 20.415 -1.183 -27.590 1.00 93.44 99 ILE A C 1
ATOM 730 O O . ILE A 1 99 ? 19.441 -1.285 -28.338 1.00 93.44 99 ILE A O 1
ATOM 734 N N . GLY A 1 100 ? 20.847 0.005 -27.157 1.00 94.56 100 GLY A N 1
ATOM 735 C CA . GLY A 1 100 ? 20.172 1.269 -27.435 1.00 94.56 100 GLY A CA 1
ATOM 736 C C . GLY A 1 100 ? 18.872 1.470 -26.645 1.00 94.56 100 GLY A C 1
ATOM 737 O O . GLY A 1 100 ? 18.261 0.542 -26.105 1.00 94.56 100 GLY A O 1
ATOM 738 N N . THR A 1 101 ? 18.429 2.724 -26.561 1.00 94.94 101 THR A N 1
ATOM 739 C CA . THR A 1 101 ? 17.336 3.138 -25.666 1.00 94.94 101 THR A CA 1
ATOM 740 C C . THR A 1 101 ? 15.993 2.485 -26.002 1.00 94.94 101 THR A C 1
ATOM 742 O O . THR A 1 101 ? 15.270 2.093 -25.090 1.00 94.94 101 THR A O 1
ATOM 745 N N . ALA A 1 102 ? 15.653 2.322 -27.286 1.00 95.75 102 ALA A N 1
ATOM 746 C CA . ALA A 1 102 ? 14.356 1.773 -27.697 1.00 95.75 102 ALA A CA 1
ATOM 747 C C . ALA A 1 102 ? 14.185 0.300 -27.286 1.00 95.75 102 ALA A C 1
ATOM 749 O O . ALA A 1 102 ? 13.206 -0.054 -26.633 1.00 95.75 102 ALA A O 1
ATOM 750 N N . TRP A 1 103 ? 15.167 -0.551 -27.597 1.00 97.31 103 TRP A N 1
ATOM 751 C CA . TRP A 1 103 ? 15.121 -1.9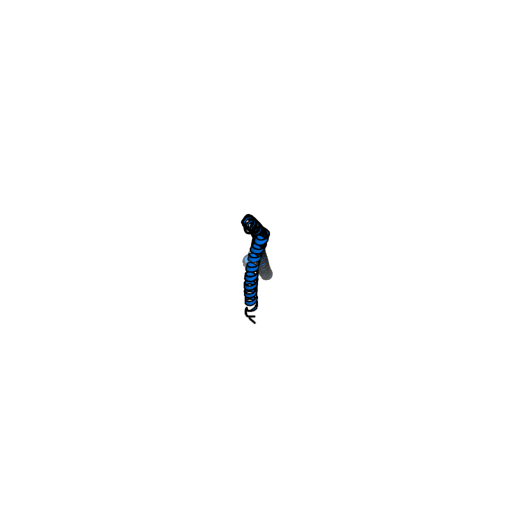71 -27.233 1.00 97.31 103 TRP A CA 1
ATOM 752 C C . TRP A 1 103 ? 15.264 -2.202 -25.733 1.00 97.31 103 TRP A C 1
ATOM 754 O O . TRP A 1 103 ? 14.648 -3.114 -25.188 1.00 97.31 103 TRP A O 1
ATOM 764 N N . SER A 1 104 ? 15.985 -1.323 -25.042 1.00 97.50 104 SER A N 1
ATOM 765 C CA . SER A 1 104 ? 16.053 -1.342 -23.582 1.00 97.50 104 SER A CA 1
ATOM 766 C C . SER A 1 104 ? 14.678 -1.124 -22.941 1.00 97.50 104 SER A C 1
ATOM 768 O O . SER A 1 104 ? 14.335 -1.822 -21.989 1.00 97.50 104 SER A O 1
ATOM 770 N N . ALA A 1 105 ? 13.850 -0.235 -23.502 1.00 97.19 105 ALA A N 1
ATOM 771 C CA . ALA A 1 105 ? 12.475 -0.030 -23.043 1.00 97.19 105 ALA A CA 1
ATOM 772 C C . ALA A 1 105 ? 11.628 -1.303 -23.198 1.00 97.19 105 ALA A C 1
ATOM 774 O O . ALA A 1 105 ? 10.898 -1.679 -22.283 1.00 97.19 105 ALA A O 1
ATOM 775 N N . VAL A 1 106 ? 11.764 -1.993 -24.338 1.00 98.19 106 VAL A N 1
ATOM 776 C CA . VAL A 1 106 ? 11.058 -3.254 -24.620 1.00 98.19 106 VAL A CA 1
ATOM 777 C C . VAL A 1 106 ? 11.460 -4.341 -23.624 1.00 98.19 106 VAL A C 1
ATOM 779 O O . VAL A 1 106 ? 10.595 -5.053 -23.122 1.00 98.19 106 VAL A O 1
ATOM 782 N N . ILE A 1 107 ? 12.748 -4.445 -23.285 1.00 97.94 107 ILE A N 1
ATOM 783 C CA . ILE A 1 107 ? 13.240 -5.413 -22.293 1.00 97.94 107 ILE A CA 1
ATOM 784 C C . ILE A 1 107 ? 12.647 -5.124 -20.910 1.00 97.94 107 ILE A C 1
ATOM 786 O O . ILE A 1 107 ? 12.115 -6.032 -20.271 1.00 97.94 107 ILE A O 1
ATOM 790 N N . VAL A 1 108 ? 12.685 -3.870 -20.451 1.00 98.00 108 VAL A N 1
ATOM 791 C CA . VAL A 1 108 ? 12.111 -3.496 -19.146 1.00 98.00 108 VAL A CA 1
ATOM 792 C C . VAL A 1 108 ? 10.597 -3.740 -19.123 1.00 98.00 108 VAL A C 1
ATOM 794 O O . VAL A 1 108 ? 10.078 -4.280 -18.145 1.00 98.00 108 VAL A O 1
ATOM 797 N N . ALA A 1 109 ? 9.890 -3.433 -20.213 1.00 98.19 109 ALA A N 1
ATOM 798 C CA . ALA A 1 109 ? 8.466 -3.731 -20.351 1.00 98.19 109 ALA A CA 1
ATOM 799 C C . ALA A 1 109 ? 8.178 -5.241 -20.309 1.00 98.19 109 ALA A C 1
ATOM 801 O O . ALA A 1 109 ? 7.238 -5.666 -19.639 1.00 98.19 109 ALA A O 1
ATOM 802 N N . ALA A 1 110 ? 9.001 -6.063 -20.965 1.00 98.44 110 ALA A N 1
ATOM 803 C CA . ALA A 1 110 ? 8.868 -7.517 -20.941 1.00 98.44 110 ALA A CA 1
ATOM 804 C C . ALA A 1 110 ? 9.067 -8.092 -19.528 1.00 98.44 110 ALA A C 1
ATOM 806 O O . ALA A 1 110 ? 8.297 -8.955 -19.106 1.00 98.44 110 ALA A O 1
ATOM 807 N N . ILE A 1 111 ? 10.038 -7.578 -18.761 1.00 98.38 111 ILE A N 1
ATOM 808 C CA . ILE A 1 111 ? 10.241 -7.959 -17.353 1.00 98.38 111 ILE A CA 1
ATOM 809 C C . ILE A 1 111 ? 8.976 -7.666 -16.535 1.00 98.38 111 ILE A C 1
ATOM 811 O O . ILE A 1 111 ? 8.477 -8.545 -15.830 1.00 98.38 111 ILE A O 1
ATOM 815 N N . TRP A 1 112 ? 8.410 -6.464 -16.668 1.00 98.12 112 TRP A N 1
ATOM 816 C CA . TRP A 1 112 ? 7.175 -6.099 -15.972 1.00 98.12 112 TRP A CA 1
ATOM 817 C C . TRP A 1 112 ? 5.968 -6.930 -16.404 1.00 98.12 112 TRP A C 1
ATOM 819 O O . TRP A 1 112 ? 5.161 -7.301 -15.553 1.00 98.12 112 TRP A O 1
ATOM 829 N N . ALA A 1 113 ? 5.859 -7.277 -17.687 1.00 98.44 113 ALA A N 1
ATOM 830 C CA . ALA A 1 113 ? 4.803 -8.154 -18.185 1.00 98.44 113 ALA A CA 1
ATOM 831 C C . ALA A 1 113 ? 4.871 -9.549 -17.541 1.00 98.44 113 ALA A C 1
ATOM 833 O O . ALA A 1 113 ? 3.843 -10.085 -17.126 1.00 98.44 113 ALA A O 1
ATOM 834 N N . ILE A 1 114 ? 6.075 -10.114 -17.391 1.00 98.56 114 ILE A N 1
ATOM 835 C CA . ILE A 1 114 ? 6.280 -11.402 -16.713 1.00 98.56 114 ILE A CA 1
ATOM 836 C C . ILE A 1 114 ? 5.890 -11.299 -15.235 1.00 98.56 114 ILE A C 1
ATOM 838 O O . ILE A 1 114 ? 5.129 -12.135 -14.745 1.00 98.56 114 ILE A O 1
ATOM 842 N N . ILE A 1 115 ? 6.355 -10.262 -14.529 1.00 98.00 115 ILE A N 1
ATOM 843 C CA . ILE A 1 115 ? 6.001 -10.030 -13.119 1.00 98.00 115 ILE A CA 1
ATOM 844 C C . ILE A 1 115 ? 4.478 -9.914 -12.963 1.00 98.00 115 ILE A C 1
ATOM 846 O O . ILE A 1 115 ? 3.897 -10.570 -12.097 1.00 98.00 115 ILE A O 1
ATOM 850 N N . ALA A 1 116 ? 3.816 -9.135 -13.822 1.00 97.50 116 ALA A N 1
ATOM 851 C CA . ALA A 1 116 ? 2.368 -8.959 -13.801 1.00 97.50 116 ALA A CA 1
ATOM 852 C C . ALA A 1 116 ? 1.618 -10.276 -14.048 1.00 97.50 116 ALA A C 1
ATOM 854 O O . ALA A 1 116 ? 0.671 -10.581 -13.323 1.00 97.50 116 ALA A O 1
ATOM 855 N N . ALA A 1 117 ? 2.058 -11.087 -15.014 1.00 98.12 117 ALA A N 1
ATOM 856 C CA . ALA A 1 117 ? 1.466 -12.395 -15.284 1.00 98.12 117 ALA A CA 1
ATOM 857 C C . ALA A 1 117 ? 1.579 -13.334 -14.070 1.00 98.12 117 ALA A C 1
ATOM 859 O O . ALA A 1 117 ? 0.593 -13.963 -13.682 1.00 98.12 117 ALA A O 1
ATOM 860 N N . VAL A 1 118 ? 2.750 -13.389 -13.423 1.00 98.25 118 VAL A N 1
ATOM 861 C CA . VAL A 1 118 ? 2.961 -14.191 -12.206 1.00 98.25 118 VAL A CA 1
ATOM 862 C C . VAL A 1 118 ? 2.056 -13.710 -11.071 1.00 98.25 118 VAL A C 1
ATOM 864 O O . VAL A 1 118 ? 1.361 -14.524 -10.459 1.00 98.25 118 VAL A O 1
ATOM 867 N N . LEU A 1 119 ? 2.011 -12.401 -10.810 1.00 96.88 119 LEU A N 1
ATOM 868 C CA . LEU A 1 119 ? 1.162 -11.828 -9.762 1.00 96.88 119 LEU A CA 1
ATOM 869 C C . LEU A 1 119 ? -0.326 -12.073 -10.024 1.00 96.88 119 LEU A C 1
ATOM 871 O O . LEU A 1 119 ? -1.049 -12.405 -9.088 1.00 96.88 119 LEU A O 1
ATOM 875 N N . ALA A 1 120 ? -0.785 -11.976 -11.273 1.00 97.50 120 ALA A N 1
ATOM 876 C CA . ALA A 1 120 ? -2.169 -12.267 -11.635 1.00 97.50 120 ALA A CA 1
ATOM 877 C C . ALA A 1 120 ? -2.535 -13.733 -11.353 1.00 97.50 120 ALA A C 1
ATOM 879 O O . ALA A 1 120 ? -3.595 -14.011 -10.791 1.00 97.50 120 ALA A O 1
ATOM 880 N N . VAL A 1 121 ? -1.645 -14.677 -11.681 1.00 97.88 121 VAL A N 1
ATOM 881 C CA . VAL A 1 121 ? -1.856 -16.107 -11.407 1.00 97.88 121 VAL A CA 1
ATOM 882 C C . VAL A 1 121 ? -1.870 -16.392 -9.904 1.00 97.88 121 VAL A C 1
ATOM 884 O O . VAL A 1 121 ? -2.747 -17.115 -9.433 1.00 97.88 121 VAL A O 1
ATOM 887 N N . LEU A 1 122 ? -0.930 -15.834 -9.137 1.00 97.44 122 LEU A N 1
ATOM 888 C CA . LEU A 1 122 ? -0.891 -16.010 -7.680 1.00 97.44 122 LEU A CA 1
ATOM 889 C C . LEU A 1 122 ? -2.100 -15.361 -6.998 1.00 97.44 122 LEU A C 1
ATOM 891 O O . LEU A 1 122 ? -2.725 -15.979 -6.140 1.00 97.44 122 LEU A O 1
ATOM 895 N N . GLY A 1 123 ? -2.469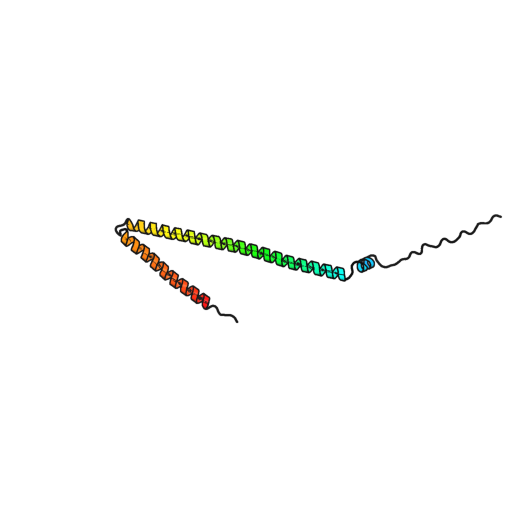 -14.151 -7.420 1.00 95.31 123 GLY A N 1
ATOM 896 C CA . GLY A 1 123 ? -3.650 -13.447 -6.932 1.00 95.31 123 GLY A CA 1
ATOM 897 C C . GLY A 1 123 ? -4.922 -14.250 -7.180 1.00 95.31 123 GLY A C 1
ATOM 898 O O . GLY A 1 123 ? -5.697 -14.467 -6.252 1.00 95.31 123 GLY A O 1
ATOM 899 N N . LYS A 1 124 ? -5.092 -14.783 -8.396 1.00 96.06 124 LYS A N 1
ATOM 900 C CA . LYS A 1 124 ? -6.216 -15.663 -8.732 1.00 96.06 124 LYS A CA 1
ATOM 901 C C . LYS A 1 124 ? -6.279 -16.887 -7.811 1.00 96.06 124 LYS A C 1
ATOM 903 O O . LYS A 1 124 ? -7.327 -17.137 -7.228 1.00 96.06 124 LYS A O 1
ATOM 908 N N . LYS A 1 125 ? -5.158 -17.591 -7.610 1.00 94.31 125 LYS A N 1
ATOM 909 C CA . LYS A 1 125 ? -5.090 -18.765 -6.718 1.00 94.31 125 LYS A CA 1
ATOM 910 C C . LYS A 1 125 ? -5.465 -18.432 -5.273 1.00 94.31 125 LYS A C 1
ATOM 912 O O . LYS A 1 125 ? -6.190 -19.193 -4.640 1.00 94.31 125 LYS A O 1
ATOM 917 N N . ASN A 1 126 ? -4.995 -17.299 -4.754 1.00 93.81 126 ASN A N 1
ATOM 918 C CA . ASN A 1 126 ? -5.301 -16.875 -3.387 1.00 93.81 126 ASN A CA 1
ATOM 919 C C . ASN A 1 126 ? -6.786 -16.515 -3.221 1.00 93.81 126 ASN A C 1
ATOM 921 O O . ASN A 1 126 ? -7.387 -16.852 -2.204 1.00 93.81 126 ASN A O 1
ATOM 925 N N . LEU A 1 127 ? -7.394 -15.872 -4.223 1.00 93.69 127 LEU A N 1
ATOM 926 C CA . LEU A 1 127 ? -8.826 -15.563 -4.217 1.00 93.69 127 LEU A CA 1
ATOM 927 C C . LEU A 1 127 ? -9.694 -16.823 -4.311 1.00 93.69 127 LEU A C 1
ATOM 929 O O . LEU A 1 127 ? -10.723 -16.899 -3.644 1.00 93.69 127 LEU A O 1
ATOM 933 N N . GLU A 1 128 ? -9.284 -17.810 -5.108 1.00 91.00 128 GLU A N 1
ATOM 934 C CA . GLU A 1 128 ? -9.967 -19.106 -5.206 1.00 91.00 128 GLU A CA 1
ATOM 935 C C . GLU A 1 128 ? -9.908 -19.874 -3.876 1.00 91.00 128 GLU A C 1
ATOM 937 O O . GLU A 1 128 ? -10.922 -20.403 -3.428 1.00 91.00 128 GLU A O 1
ATOM 942 N N . GLN A 1 129 ? -8.760 -19.874 -3.190 1.00 87.00 129 GLN A N 1
ATOM 943 C CA . GLN A 1 129 ? -8.628 -20.487 -1.861 1.00 87.00 129 GLN A CA 1
ATOM 944 C C . GLN A 1 129 ? -9.487 -19.787 -0.804 1.00 87.00 129 GLN A C 1
ATOM 946 O O . GLN A 1 129 ? -10.104 -20.456 0.021 1.00 87.00 129 GLN A O 1
ATOM 951 N N . ALA A 1 130 ? -9.568 -18.455 -0.843 1.00 84.25 130 ALA A N 1
ATOM 952 C CA . ALA A 1 130 ? -10.405 -17.692 0.079 1.00 84.25 130 ALA A CA 1
ATOM 953 C C . ALA A 1 130 ? -11.909 -17.968 -0.116 1.00 84.25 130 ALA A C 1
ATOM 955 O O . ALA A 1 130 ? -12.662 -17.940 0.853 1.00 84.25 130 ALA A O 1
ATOM 956 N N . GLN A 1 131 ? -12.344 -18.265 -1.346 1.00 75.50 131 GLN A N 1
ATOM 957 C CA . GLN A 1 131 ? -13.730 -18.645 -1.656 1.00 75.50 131 GLN A CA 1
ATOM 958 C C . GLN A 1 131 ? -14.039 -20.119 -1.348 1.00 75.50 131 GLN A C 1
ATOM 960 O O . GLN A 1 131 ? -15.196 -20.466 -1.144 1.00 75.50 131 GLN A O 1
ATOM 965 N N . GLY A 1 132 ? -13.023 -20.985 -1.289 1.00 61.44 132 GLY A N 1
ATOM 966 C CA . GLY A 1 132 ? -13.162 -22.407 -0.959 1.00 61.44 132 GLY A CA 1
ATOM 967 C C . GLY A 1 132 ? -13.202 -22.734 0.540 1.00 61.44 132 GLY A C 1
ATOM 968 O O . GLY A 1 132 ? -13.277 -23.911 0.891 1.00 61.44 132 GLY A O 1
ATOM 969 N N . ALA A 1 133 ? -13.131 -21.738 1.432 1.00 56.78 133 ALA A N 1
ATOM 970 C CA . ALA A 1 133 ? -13.262 -21.957 2.871 1.00 56.78 133 ALA A CA 1
ATOM 971 C C . ALA A 1 133 ? -14.707 -22.400 3.207 1.00 56.78 133 ALA A C 1
ATOM 973 O O . ALA A 1 133 ? -15.645 -21.687 2.847 1.00 56.78 133 ALA A O 1
ATOM 974 N N . PRO A 1 134 ? -14.919 -23.557 3.870 1.00 60.66 134 PRO A N 1
ATOM 975 C CA . PRO A 1 134 ? -16.254 -24.090 4.130 1.00 60.66 134 PRO A CA 1
ATOM 976 C C . PRO A 1 134 ? -17.144 -23.086 4.866 1.00 60.66 134 PRO A C 1
ATOM 978 O O . PRO A 1 134 ? -16.776 -22.581 5.926 1.00 60.66 134 PRO A O 1
ATOM 981 N N . HIS A 1 135 ? -18.345 -22.852 4.337 1.00 56.00 135 HIS A N 1
ATOM 982 C CA . HIS A 1 135 ? -19.431 -22.226 5.081 1.00 56.00 135 HIS A CA 1
ATOM 983 C C . HIS A 1 135 ? -19.856 -23.177 6.206 1.00 56.00 135 HIS A C 1
ATOM 985 O O . HIS A 1 135 ? -20.663 -24.081 5.991 1.00 56.00 135 HIS A O 1
ATOM 991 N N . THR A 1 136 ? -19.278 -23.020 7.398 1.00 62.34 136 THR A N 1
ATOM 992 C CA . THR A 1 136 ? -19.788 -23.689 8.597 1.00 62.34 136 THR A CA 1
ATOM 993 C C . THR A 1 136 ? -21.180 -23.132 8.875 1.00 62.34 136 THR A C 1
ATOM 995 O O . THR A 1 136 ? -21.326 -21.933 9.122 1.00 62.34 136 THR A O 1
ATOM 998 N N . THR A 1 137 ? -22.175 -24.003 8.720 1.00 57.25 137 THR A N 1
ATOM 999 C CA . THR A 1 137 ? -23.583 -23.767 9.062 1.00 57.25 137 THR A CA 1
ATOM 1000 C C . THR A 1 137 ? -23.753 -23.639 10.568 1.00 57.25 137 THR A C 1
ATOM 1002 O O . THR A 1 137 ? -22.951 -24.270 11.296 1.00 57.25 137 THR A O 1
#